Protein AF-A0A2V6XBT1-F1 (afdb_monomer_lite)

Foldseek 3Di:
DDPDDDDDDLLAVLPDADDDPVRPRGAPLRRLCPDDDVSNVVSVVLVPDDPVVVVVVRVVSNVSRPAQQQRPVDPQGRDDCPDDCPPPPDRRDRPCCVVVPDPPDDD

Sequence (107 aa):
MRTQFLTTPLWGVGSTGPYGHDGRSINLTEVILRHGGDAQDERDKFARLEDPYQGAVLDFLNTLILFPPDDTASNLNPGDRKTIGFPQFGHGSIKLTVLFNDPSDPE

Structure (mmCIF, N/CA/C/O backbone):
data_AF-A0A2V6XBT1-F1
#
_entry.id   AF-A0A2V6XBT1-F1
#
loop_
_atom_site.group_PDB
_atom_site.id
_atom_site.type_symbol
_atom_site.label_atom_id
_atom_site.label_alt_id
_atom_site.label_comp_id
_atom_site.label_asym_id
_atom_site.label_entity_id
_atom_site.label_seq_id
_atom_site.pdbx_PDB_ins_code
_atom_site.Cartn_x
_atom_site.Cartn_y
_atom_site.Cartn_z
_atom_site.occupancy
_atom_site.B_iso_or_equiv
_atom_site.auth_seq_id
_atom_site.auth_comp_id
_atom_site.auth_asym_id
_atom_site.auth_atom_id
_atom_site.pdbx_PDB_model_num
ATOM 1 N N . MET A 1 1 ? -0.861 25.580 9.942 1.00 61.00 1 MET A N 1
ATOM 2 C CA . MET A 1 1 ? -0.825 24.160 10.359 1.00 61.00 1 MET A CA 1
ATOM 3 C C . MET A 1 1 ? -1.960 23.431 9.669 1.00 61.00 1 MET A C 1
ATOM 5 O O . MET A 1 1 ? -3.053 23.979 9.613 1.00 61.00 1 MET A O 1
ATOM 9 N N . ARG A 1 2 ? -1.706 22.243 9.114 1.00 68.69 2 ARG A N 1
ATOM 10 C CA . ARG A 1 2 ? -2.763 21.396 8.550 1.00 68.69 2 ARG A CA 1
ATOM 11 C C . ARG A 1 2 ? -3.465 20.700 9.718 1.00 68.69 2 ARG A C 1
ATOM 13 O O . ARG A 1 2 ? -2.798 20.040 10.503 1.00 68.69 2 ARG A O 1
ATOM 20 N N . THR A 1 3 ? -4.767 20.907 9.873 1.00 80.44 3 THR A N 1
ATOM 21 C CA . THR A 1 3 ? -5.558 20.366 10.997 1.00 80.44 3 THR A CA 1
ATOM 22 C C . THR A 1 3 ? -6.236 19.039 10.667 1.00 80.44 3 THR A C 1
ATOM 24 O O . THR A 1 3 ? -6.806 18.408 11.549 1.00 80.44 3 THR A O 1
ATOM 27 N N . GLN A 1 4 ? -6.179 18.623 9.401 1.00 81.38 4 GLN A N 1
ATOM 28 C CA . GLN A 1 4 ? -6.796 17.406 8.893 1.00 81.38 4 GLN A CA 1
ATOM 29 C C . GLN A 1 4 ? -5.835 16.679 7.959 1.00 81.38 4 GLN A C 1
ATOM 31 O O . GLN A 1 4 ? -5.098 17.297 7.178 1.00 81.38 4 GLN A O 1
ATOM 36 N N . PHE A 1 5 ? -5.876 15.358 8.034 1.00 85.50 5 PHE A N 1
ATOM 37 C CA . PHE A 1 5 ? -5.175 14.472 7.125 1.00 85.50 5 PHE A CA 1
ATOM 38 C C . PHE A 1 5 ? -6.113 14.068 5.988 1.00 85.50 5 PHE A C 1
ATOM 40 O O . PHE A 1 5 ? -7.305 13.878 6.201 1.00 85.50 5 PHE A O 1
ATOM 47 N N . LEU A 1 6 ? -5.576 13.990 4.771 1.00 87.81 6 LEU A N 1
ATOM 48 C CA . LEU A 1 6 ? -6.303 13.474 3.614 1.00 87.81 6 LEU A CA 1
ATOM 49 C C . LEU A 1 6 ? -5.715 12.121 3.246 1.00 87.81 6 LEU A C 1
ATOM 51 O O . LEU A 1 6 ? -4.490 11.976 3.245 1.00 87.81 6 LEU A O 1
ATOM 55 N N . THR A 1 7 ? -6.572 11.185 2.857 1.00 87.94 7 THR A N 1
ATOM 56 C CA . THR A 1 7 ? -6.147 9.910 2.282 1.00 87.94 7 THR A CA 1
ATOM 57 C C . THR A 1 7 ? -5.337 10.169 1.017 1.00 87.94 7 THR A C 1
ATOM 59 O O . THR A 1 7 ? -5.833 10.758 0.054 1.00 87.94 7 THR A O 1
ATOM 62 N N . THR A 1 8 ? -4.068 9.766 1.024 1.00 89.44 8 THR A N 1
ATOM 63 C CA . THR A 1 8 ? -3.202 9.879 -0.151 1.00 89.44 8 THR A CA 1
ATOM 64 C C . THR A 1 8 ? -3.554 8.797 -1.168 1.00 89.44 8 THR A C 1
ATOM 66 O O . THR A 1 8 ? -3.958 7.699 -0.783 1.00 89.44 8 THR A O 1
ATOM 69 N N . PRO A 1 9 ? -3.392 9.067 -2.468 1.00 92.94 9 PRO A N 1
ATOM 70 C CA . PRO A 1 9 ? -3.712 8.082 -3.487 1.00 92.94 9 PRO A CA 1
ATOM 71 C C . PRO A 1 9 ? -2.657 6.952 -3.480 1.00 92.94 9 PRO A C 1
ATOM 73 O O . PRO A 1 9 ? -1.481 7.206 -3.230 1.00 92.94 9 PRO A O 1
ATOM 76 N N . LEU A 1 10 ? -3.069 5.703 -3.735 1.00 95.31 10 LEU A N 1
ATOM 77 C CA . LEU A 1 10 ? -2.220 4.514 -3.515 1.00 95.31 10 LEU A CA 1
ATOM 78 C C . LEU A 1 10 ? -1.398 4.047 -4.727 1.00 95.31 10 LEU A C 1
ATOM 80 O O . LEU A 1 10 ? -0.548 3.186 -4.565 1.00 95.31 10 LEU A O 1
ATOM 84 N N . TRP A 1 11 ? -1.601 4.610 -5.920 1.00 93.56 11 TRP A N 1
ATOM 85 C CA . TRP A 1 11 ? -0.962 4.215 -7.195 1.00 93.56 11 TRP A CA 1
ATOM 86 C C . TRP A 1 1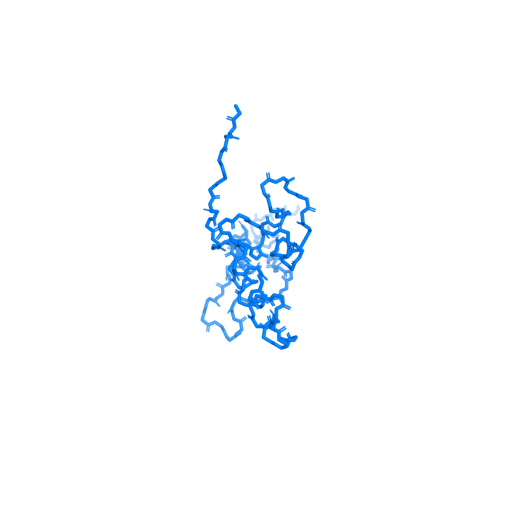1 ? 0.580 4.288 -7.241 1.00 93.56 11 TRP A C 1
ATOM 88 O O . TRP A 1 11 ? 1.165 3.928 -8.254 1.00 93.56 11 TRP A O 1
ATOM 98 N N . GLY A 1 12 ? 1.238 4.732 -6.169 1.00 92.94 12 GLY A N 1
ATOM 99 C CA . GLY A 1 12 ? 2.695 4.701 -6.014 1.00 92.94 12 GLY A CA 1
ATOM 100 C C . GLY A 1 12 ? 3.172 4.125 -4.680 1.00 92.94 12 GLY A C 1
ATOM 101 O O . GLY A 1 12 ? 4.367 4.168 -4.395 1.00 92.94 12 GLY A O 1
ATOM 102 N N . VAL A 1 13 ? 2.257 3.613 -3.851 1.00 95.56 13 VAL A N 1
ATOM 103 C CA . VAL A 1 13 ? 2.546 3.240 -2.463 1.00 95.56 13 VAL A CA 1
ATOM 104 C C . VAL A 1 13 ? 3.585 2.121 -2.357 1.00 95.56 13 VAL A C 1
ATOM 106 O O . VAL A 1 13 ? 4.304 2.082 -1.373 1.00 95.56 13 VAL A O 1
ATOM 109 N N . GLY A 1 14 ? 3.745 1.265 -3.367 1.00 93.94 14 GLY A N 1
ATOM 110 C CA . GLY A 1 14 ? 4.785 0.232 -3.373 1.00 93.94 14 GLY A CA 1
ATOM 111 C C . GLY A 1 14 ? 6.215 0.775 -3.519 1.00 93.94 14 GLY A C 1
ATOM 112 O O . GLY A 1 14 ? 7.170 0.048 -3.267 1.00 93.94 14 GLY A O 1
ATOM 113 N N . SER A 1 15 ? 6.391 2.043 -3.922 1.00 90.75 15 SER A N 1
ATOM 114 C CA . SER A 1 15 ? 7.703 2.625 -4.259 1.00 90.75 15 SER A CA 1
ATOM 115 C C . SER A 1 15 ? 8.016 3.964 -3.578 1.00 90.75 15 SER A C 1
ATOM 117 O O . SER A 1 15 ? 9.031 4.579 -3.892 1.00 90.75 15 SER A O 1
ATOM 119 N N . THR A 1 16 ? 7.157 4.458 -2.680 1.00 92.31 16 THR A N 1
ATOM 120 C CA . THR A 1 16 ? 7.269 5.821 -2.113 1.00 92.31 16 THR A CA 1
ATOM 121 C C . THR A 1 16 ? 7.425 5.853 -0.595 1.00 92.31 16 THR A C 1
ATOM 123 O O . THR A 1 16 ? 7.009 6.821 0.042 1.00 92.31 16 THR A O 1
ATOM 126 N N . GLY A 1 17 ? 7.987 4.805 0.008 1.00 92.06 17 GLY A N 1
ATOM 127 C CA . GLY A 1 17 ? 8.368 4.855 1.420 1.00 92.06 17 GLY A CA 1
ATOM 128 C C . GLY A 1 17 ? 9.357 6.004 1.709 1.00 92.06 17 GLY A C 1
ATOM 129 O O . GLY A 1 17 ? 10.075 6.438 0.804 1.00 92.06 17 GLY A O 1
ATOM 130 N N . PRO A 1 18 ? 9.442 6.493 2.959 1.00 95.69 18 PRO A N 1
ATOM 131 C CA . PRO A 1 18 ? 8.692 6.055 4.137 1.00 95.69 18 PRO A CA 1
ATOM 132 C C . PRO A 1 18 ? 7.244 6.578 4.170 1.00 95.69 18 PRO A C 1
ATOM 134 O O . PRO A 1 18 ? 6.892 7.553 3.512 1.00 95.69 18 PRO A O 1
ATOM 137 N N . TYR A 1 19 ? 6.396 5.917 4.959 1.00 95.75 19 TYR A N 1
ATOM 138 C CA . TYR A 1 19 ? 4.945 6.097 4.956 1.00 95.75 19 TYR A CA 1
ATOM 139 C C . TYR A 1 19 ? 4.406 6.840 6.183 1.00 95.75 19 TYR A C 1
ATOM 141 O O . TYR A 1 19 ? 5.056 6.960 7.227 1.00 95.75 19 TYR A O 1
ATOM 149 N N . GLY A 1 20 ? 3.143 7.257 6.063 1.00 93.12 20 GLY A N 1
ATOM 150 C CA . GLY A 1 20 ? 2.434 8.061 7.051 1.00 93.12 20 GLY A CA 1
ATOM 151 C C . GLY A 1 20 ? 2.692 9.550 6.843 1.00 93.12 20 GLY A C 1
ATOM 152 O O . GLY A 1 20 ? 3.694 9.955 6.259 1.00 93.12 20 GLY A O 1
ATOM 153 N N . HIS A 1 21 ? 1.789 10.395 7.335 1.00 90.62 21 HIS A N 1
ATOM 154 C CA . HIS A 1 21 ? 1.932 11.850 7.201 1.00 90.62 21 HIS A CA 1
ATOM 155 C C . HIS A 1 21 ? 3.160 12.420 7.928 1.00 90.62 21 HIS A C 1
ATOM 157 O O . HIS A 1 21 ? 3.556 13.551 7.661 1.00 90.62 21 HIS A O 1
ATOM 163 N N . ASP A 1 22 ? 3.740 11.643 8.844 1.00 92.31 22 ASP A N 1
ATOM 164 C CA . ASP A 1 22 ? 4.958 11.953 9.585 1.00 92.31 22 ASP A CA 1
ATOM 165 C C . ASP A 1 22 ? 6.216 11.268 9.019 1.00 92.31 22 ASP A C 1
ATOM 167 O O . ASP A 1 22 ? 7.307 11.509 9.532 1.00 92.31 22 ASP A O 1
ATOM 171 N N . GLY A 1 23 ? 6.076 10.416 7.995 1.00 94.12 23 GLY A N 1
ATOM 172 C CA . GLY A 1 23 ? 7.176 9.683 7.366 1.00 94.12 23 GLY A CA 1
ATOM 173 C C . GLY A 1 23 ? 7.906 8.709 8.294 1.00 94.12 23 GLY A C 1
ATOM 174 O O . GLY A 1 23 ? 9.069 8.401 8.049 1.00 94.12 23 GLY A O 1
ATOM 175 N N . ARG A 1 24 ? 7.281 8.257 9.389 1.00 95.56 24 ARG A N 1
ATOM 176 C CA . ARG A 1 24 ? 7.964 7.427 10.399 1.00 95.56 24 ARG A CA 1
ATOM 177 C C . ARG A 1 24 ? 7.859 5.922 10.168 1.00 95.56 24 ARG A C 1
ATOM 179 O O . ARG A 1 24 ? 8.599 5.193 10.811 1.00 95.56 24 ARG A O 1
ATOM 186 N N . SER A 1 25 ? 6.952 5.463 9.306 1.00 97.62 25 SER A N 1
ATOM 187 C CA . SER A 1 25 ? 6.786 4.024 9.060 1.00 97.62 25 SER A CA 1
ATOM 188 C C . SER A 1 25 ? 7.661 3.587 7.895 1.00 97.62 25 SER A C 1
ATOM 190 O O . SER A 1 25 ? 7.527 4.123 6.796 1.00 97.62 25 SER A O 1
ATOM 192 N N . ILE A 1 26 ? 8.534 2.606 8.102 1.00 96.38 26 ILE A N 1
ATOM 193 C CA . ILE A 1 26 ? 9.500 2.197 7.067 1.00 96.38 26 ILE A CA 1
ATOM 194 C C . ILE A 1 26 ? 8.933 1.158 6.092 1.00 96.38 26 ILE A C 1
ATOM 196 O O . ILE A 1 26 ? 9.518 0.915 5.041 1.00 96.38 26 ILE A O 1
ATOM 200 N N . ASN A 1 27 ? 7.796 0.543 6.427 1.00 96.38 27 ASN A N 1
ATOM 201 C CA . ASN A 1 27 ? 7.124 -0.456 5.599 1.00 96.38 27 ASN A CA 1
ATOM 202 C C . ASN A 1 27 ? 5.587 -0.337 5.675 1.00 96.38 27 ASN A C 1
ATOM 204 O O . ASN A 1 27 ? 5.038 0.360 6.535 1.00 96.38 27 ASN A O 1
ATOM 208 N N . LEU A 1 28 ? 4.902 -1.018 4.749 1.00 97.69 28 LEU A N 1
ATOM 209 C CA . LEU A 1 28 ? 3.442 -0.989 4.617 1.00 97.69 28 LEU A CA 1
ATOM 210 C C . LEU A 1 28 ? 2.729 -1.598 5.830 1.00 97.69 28 LEU A C 1
ATOM 212 O O . LEU A 1 28 ? 1.738 -1.048 6.298 1.00 97.69 28 LEU A O 1
ATOM 216 N N . THR A 1 29 ? 3.243 -2.696 6.382 1.00 98.25 29 THR A N 1
ATOM 217 C CA . THR A 1 29 ? 2.654 -3.339 7.565 1.00 98.25 29 THR A CA 1
ATOM 218 C C . THR A 1 29 ? 2.628 -2.384 8.753 1.00 98.25 29 THR A C 1
ATOM 220 O O . THR A 1 29 ? 1.592 -2.200 9.388 1.00 98.25 29 THR A O 1
ATOM 223 N N . GLU A 1 30 ? 3.754 -1.726 9.029 1.00 97.94 30 GLU A N 1
ATOM 224 C CA . GLU A 1 30 ? 3.877 -0.771 10.125 1.00 97.94 30 GLU A CA 1
ATOM 225 C C . GLU A 1 30 ? 2.917 0.405 9.941 1.00 97.94 30 GLU A C 1
ATOM 227 O O . GLU A 1 30 ? 2.209 0.766 10.884 1.00 97.94 30 GLU A O 1
ATOM 232 N N . VAL A 1 31 ? 2.845 0.981 8.733 1.00 97.38 31 VAL A N 1
ATOM 233 C CA . VAL A 1 31 ? 1.941 2.112 8.516 1.00 97.38 31 VAL A CA 1
ATOM 234 C C . VAL A 1 31 ? 0.492 1.677 8.670 1.00 97.38 31 VAL A C 1
ATOM 236 O O . VAL A 1 31 ? -0.238 2.359 9.382 1.00 97.38 31 VAL A O 1
ATOM 239 N N . ILE A 1 32 ? 0.081 0.537 8.100 1.00 97.50 32 ILE A N 1
ATOM 240 C CA . ILE A 1 32 ? -1.287 0.014 8.220 1.00 97.50 32 ILE A CA 1
ATOM 241 C C . ILE A 1 32 ? -1.654 -0.157 9.696 1.00 97.50 32 ILE A C 1
ATOM 243 O O . ILE A 1 32 ? -2.687 0.346 10.125 1.00 97.50 32 ILE A O 1
ATOM 247 N N . LEU A 1 33 ? -0.786 -0.775 10.501 1.00 97.81 33 LEU A N 1
ATOM 248 C CA . LEU A 1 33 ? -1.046 -1.012 11.925 1.00 97.81 33 LEU A CA 1
ATOM 249 C C . LEU A 1 33 ? -1.041 0.265 12.781 1.00 97.81 33 LEU A C 1
ATOM 251 O O . LEU A 1 33 ? -1.636 0.276 13.858 1.00 97.81 33 LEU A O 1
ATOM 255 N N . ARG A 1 34 ? -0.414 1.349 12.308 1.00 96.19 34 ARG A N 1
ATOM 256 C CA . ARG A 1 34 ? -0.431 2.669 12.961 1.00 96.19 34 ARG A CA 1
ATOM 257 C C . ARG A 1 34 ? -1.650 3.524 12.598 1.00 96.19 34 ARG A C 1
ATOM 259 O O . ARG A 1 34 ? -1.825 4.580 13.209 1.00 96.19 34 ARG A O 1
ATOM 266 N N . HIS A 1 35 ? -2.475 3.116 11.630 1.00 94.50 35 HIS A N 1
ATOM 267 C CA . HIS A 1 35 ? -3.681 3.864 11.272 1.00 94.50 35 HIS A CA 1
ATOM 268 C C . HIS A 1 35 ? -4.745 3.804 12.381 1.00 94.50 35 HIS A C 1
ATOM 270 O O . HIS A 1 35 ? -4.910 2.810 13.092 1.00 94.50 35 HIS A O 1
ATOM 276 N N . GLY A 1 36 ? -5.491 4.899 12.494 1.00 92.62 36 GLY A N 1
ATOM 277 C CA . GLY A 1 36 ? -6.627 5.063 13.394 1.00 92.62 36 GLY A CA 1
ATOM 278 C C . GLY A 1 36 ? -7.572 6.135 12.855 1.00 92.62 36 GLY A C 1
ATOM 279 O O . GLY A 1 36 ? -7.474 6.516 11.686 1.00 92.62 36 GLY A O 1
ATOM 280 N N . GLY A 1 37 ? -8.479 6.636 13.696 1.00 92.31 37 GLY A N 1
ATOM 281 C CA . GLY A 1 37 ? -9.525 7.562 13.246 1.00 92.31 37 GLY A CA 1
ATOM 282 C C . GLY A 1 37 ? -10.412 6.892 12.197 1.00 92.31 37 GLY A C 1
ATOM 283 O O . GLY A 1 37 ? -10.865 5.771 12.414 1.00 92.31 37 GLY A O 1
ATOM 284 N N . ASP A 1 38 ? -10.589 7.535 11.046 1.00 91.94 38 ASP A N 1
ATOM 285 C CA . ASP A 1 38 ? -11.445 7.033 9.962 1.00 91.94 38 ASP A CA 1
ATOM 286 C C . ASP A 1 38 ? -10.970 5.696 9.359 1.00 91.94 38 ASP A C 1
ATOM 288 O O . ASP A 1 38 ? -11.764 4.999 8.742 1.00 91.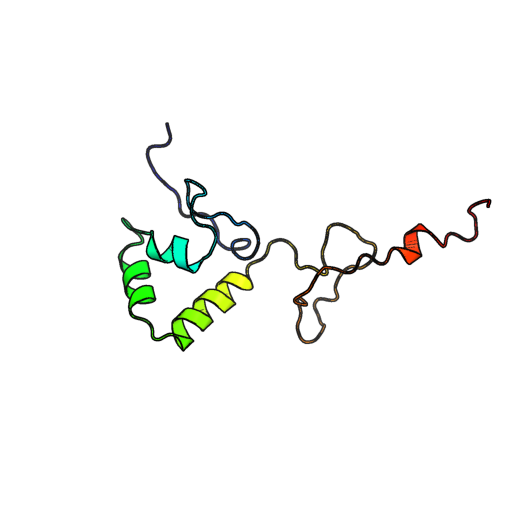94 38 ASP A O 1
ATOM 292 N N . ALA A 1 39 ? -9.697 5.317 9.543 1.00 93.50 39 ALA A N 1
ATOM 293 C CA . ALA A 1 39 ? -9.122 4.067 9.028 1.00 93.50 39 ALA A CA 1
ATOM 294 C C . ALA A 1 39 ? -9.017 2.948 10.087 1.00 93.50 39 ALA A C 1
ATOM 296 O O . ALA A 1 39 ? -8.376 1.919 9.854 1.00 93.50 39 ALA A O 1
ATOM 297 N N . GLN A 1 40 ? -9.589 3.156 11.277 1.00 96.44 40 GLN A N 1
ATOM 298 C CA . GLN A 1 40 ? -9.502 2.219 12.400 1.00 96.44 40 GLN A CA 1
ATOM 299 C C . GLN A 1 40 ? -10.114 0.848 12.059 1.00 96.44 40 GLN A C 1
ATOM 301 O O . GLN A 1 40 ? -9.504 -0.181 12.350 1.00 96.44 40 GLN A O 1
ATOM 306 N N . ASP A 1 41 ? -11.270 0.826 11.392 1.00 98.06 41 ASP A N 1
ATOM 307 C CA . ASP A 1 41 ? -11.965 -0.413 11.034 1.00 98.06 41 ASP A CA 1
ATOM 308 C C . ASP A 1 41 ? -11.157 -1.258 10.040 1.00 98.06 41 ASP A C 1
ATOM 310 O O . ASP A 1 41 ? -11.054 -2.477 10.191 1.00 98.06 41 ASP A O 1
ATOM 314 N N . GLU A 1 42 ? -10.555 -0.631 9.029 1.00 97.31 42 GLU A N 1
ATOM 315 C CA . GLU A 1 42 ? -9.699 -1.285 8.034 1.00 97.31 42 GLU A CA 1
ATOM 316 C C . GLU A 1 42 ? -8.416 -1.813 8.672 1.00 97.31 42 GLU A C 1
ATOM 318 O O . GLU A 1 42 ? -8.023 -2.952 8.401 1.00 97.31 42 GLU A O 1
ATOM 323 N N . ARG A 1 43 ? -7.804 -1.034 9.573 1.00 97.88 43 ARG A N 1
ATOM 324 C CA . ARG A 1 43 ? -6.640 -1.474 10.348 1.00 97.88 43 ARG A CA 1
ATOM 325 C C . ARG A 1 43 ? -6.965 -2.716 11.173 1.00 97.88 43 ARG A C 1
ATOM 327 O O . ARG A 1 43 ? -6.197 -3.676 11.163 1.00 97.88 43 ARG A O 1
ATOM 334 N N . ASP A 1 44 ? -8.102 -2.723 11.865 1.00 98.69 44 ASP A N 1
ATOM 335 C CA . ASP A 1 44 ? -8.507 -3.850 12.707 1.00 98.69 44 ASP A CA 1
ATOM 336 C C . ASP A 1 44 ? -8.898 -5.081 11.878 1.00 98.69 44 ASP A C 1
ATOM 338 O O . ASP A 1 44 ? -8.646 -6.211 12.295 1.00 98.69 44 ASP A O 1
ATOM 342 N N . LYS A 1 45 ? -9.495 -4.896 10.691 1.00 98.62 45 LYS A N 1
ATOM 343 C CA . LYS A 1 45 ? -9.730 -5.991 9.734 1.00 98.62 45 LYS A CA 1
ATOM 344 C C . LYS A 1 45 ? -8.407 -6.599 9.275 1.00 98.62 45 LYS A C 1
ATOM 346 O O . LYS A 1 45 ? -8.278 -7.815 9.340 1.00 98.62 45 LYS A O 1
ATOM 351 N N . PHE A 1 46 ? -7.431 -5.777 8.881 1.00 98.62 46 PHE A N 1
ATOM 352 C CA . PHE A 1 46 ? -6.106 -6.249 8.474 1.00 98.62 46 PHE A CA 1
ATOM 353 C C . PHE A 1 46 ? -5.413 -7.027 9.599 1.00 98.62 46 PHE A C 1
ATOM 355 O O . PHE A 1 46 ? -4.970 -8.148 9.377 1.00 98.62 46 PHE A O 1
ATOM 362 N N . ALA A 1 47 ? -5.406 -6.493 10.824 1.00 98.50 47 ALA A N 1
ATOM 363 C CA . ALA A 1 47 ? -4.788 -7.148 11.979 1.00 98.50 47 ALA A CA 1
ATOM 364 C C . ALA A 1 47 ? -5.432 -8.499 12.353 1.00 98.50 47 ALA 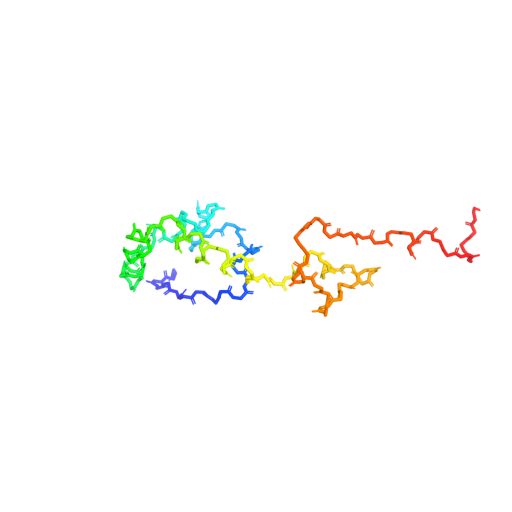A C 1
ATOM 366 O O . ALA A 1 47 ? -4.795 -9.313 13.016 1.00 98.50 47 ALA A O 1
ATOM 367 N N . ARG A 1 48 ? -6.689 -8.738 11.951 1.00 98.56 48 ARG A N 1
ATOM 368 C CA . ARG A 1 48 ? -7.414 -10.004 12.167 1.00 98.56 48 ARG A CA 1
ATOM 369 C C . ARG A 1 48 ? -7.261 -11.013 11.027 1.00 98.56 48 ARG A C 1
ATOM 371 O O . A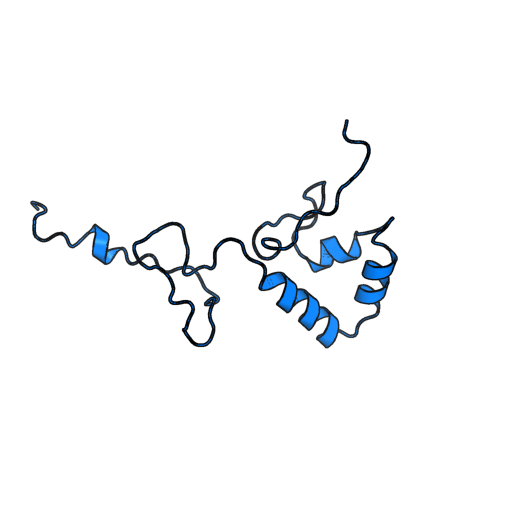RG A 1 48 ? -7.716 -12.143 11.183 1.00 98.56 48 ARG A O 1
ATOM 378 N N . LEU A 1 49 ? -6.687 -10.622 9.891 1.00 98.50 49 LEU A N 1
ATOM 379 C CA . LEU A 1 49 ? -6.406 -11.552 8.801 1.00 98.50 49 LEU A CA 1
ATOM 380 C C . LEU A 1 49 ? -5.337 -12.557 9.231 1.00 98.50 49 LEU A C 1
ATOM 382 O O . LEU A 1 49 ? -4.374 -12.188 9.901 1.00 98.50 49 LEU A O 1
ATOM 386 N N . GLU A 1 50 ? -5.486 -13.802 8.787 1.00 98.31 50 GLU A N 1
ATOM 387 C CA . GLU A 1 50 ? -4.400 -14.780 8.847 1.00 98.31 50 GLU A CA 1
ATOM 388 C C . GLU A 1 50 ? -3.254 -14.339 7.920 1.00 98.31 50 GLU A C 1
ATOM 390 O O . GLU A 1 50 ? -3.484 -13.687 6.895 1.00 98.31 50 GLU A O 1
ATOM 395 N N . ASP A 1 51 ? -2.029 -14.745 8.251 1.00 97.31 51 ASP A N 1
ATOM 396 C CA . ASP A 1 51 ? -0.796 -14.408 7.529 1.00 97.31 51 ASP A CA 1
ATOM 397 C C . ASP A 1 51 ? -0.888 -14.475 5.990 1.00 97.31 51 ASP A C 1
ATOM 399 O O . ASP A 1 51 ? -0.467 -13.508 5.346 1.00 97.31 51 ASP A O 1
ATOM 403 N N . PRO A 1 52 ? -1.457 -15.522 5.346 1.00 98.00 52 PRO A N 1
ATOM 404 C CA . PRO A 1 52 ? -1.542 -15.555 3.883 1.00 98.00 52 PRO A CA 1
ATOM 405 C C . PRO A 1 52 ? -2.398 -14.420 3.305 1.00 98.00 52 PRO A C 1
ATOM 407 O O . PRO A 1 52 ? -2.098 -13.904 2.229 1.00 98.00 52 PRO A O 1
ATOM 410 N N . TYR A 1 53 ? -3.443 -13.995 4.014 1.00 98.31 53 TYR A N 1
ATOM 411 C CA . TYR A 1 53 ? -4.310 -12.912 3.558 1.00 98.31 53 TYR A CA 1
ATOM 412 C C . TYR A 1 53 ? -3.704 -11.536 3.834 1.00 98.31 53 TYR A C 1
ATOM 414 O O . TYR A 1 53 ? -3.879 -10.631 3.019 1.00 98.31 53 TYR A O 1
ATOM 422 N N . GLN A 1 54 ? -2.954 -11.372 4.931 1.00 98.44 54 GLN A N 1
ATOM 423 C CA . GLN A 1 54 ? -2.139 -10.168 5.121 1.00 98.44 54 GLN A CA 1
ATOM 424 C C . GLN A 1 54 ? -1.106 -10.041 3.999 1.00 98.44 54 GLN A C 1
ATOM 426 O O . GLN A 1 54 ? -1.002 -8.980 3.385 1.00 98.44 54 GLN A O 1
ATOM 431 N N . GLY A 1 55 ? -0.409 -11.139 3.685 1.00 98.19 55 GLY A N 1
ATOM 432 C CA . GLY A 1 55 ? 0.544 -11.219 2.578 1.00 98.19 55 GLY A CA 1
ATOM 433 C C . GLY A 1 55 ? -0.079 -10.797 1.250 1.00 98.19 55 GLY A C 1
ATOM 434 O O . GLY A 1 55 ? 0.439 -9.898 0.602 1.00 98.19 55 GLY A O 1
ATOM 435 N N . ALA A 1 56 ? -1.253 -11.331 0.903 1.00 98.25 56 ALA A N 1
ATOM 436 C CA . ALA A 1 56 ? -1.943 -10.976 -0.338 1.00 98.25 56 ALA A CA 1
ATOM 437 C C . ALA A 1 56 ? -2.273 -9.472 -0.454 1.00 98.25 56 ALA A C 1
ATOM 439 O O . ALA A 1 56 ? -2.166 -8.894 -1.537 1.00 98.25 56 ALA A O 1
ATOM 440 N N . VAL A 1 57 ? -2.657 -8.818 0.649 1.00 98.12 57 VAL A N 1
ATOM 441 C CA . VAL A 1 57 ? -2.889 -7.362 0.668 1.00 98.12 57 VAL A CA 1
ATOM 442 C C . VAL A 1 57 ? -1.583 -6.604 0.445 1.00 98.12 57 VAL A C 1
ATOM 444 O O . VAL A 1 57 ? -1.545 -5.670 -0.355 1.00 98.12 57 VAL A O 1
ATOM 447 N N . LEU A 1 58 ? -0.513 -6.997 1.137 1.00 98.00 58 LEU A N 1
ATOM 448 C CA . LEU A 1 58 ? 0.795 -6.360 1.003 1.00 98.00 58 LEU A CA 1
ATOM 449 C C . LEU A 1 58 ? 1.358 -6.539 -0.411 1.00 98.00 58 LEU A C 1
ATOM 451 O O . LEU A 1 58 ? 1.827 -5.568 -0.998 1.00 98.00 58 LEU A O 1
ATOM 455 N N . ASP A 1 59 ? 1.243 -7.735 -0.984 1.00 96.12 59 ASP A N 1
ATOM 456 C CA . ASP A 1 59 ? 1.662 -8.041 -2.351 1.00 96.12 59 ASP A CA 1
ATOM 457 C C . ASP A 1 59 ? 0.910 -7.179 -3.359 1.00 96.12 59 ASP A C 1
ATOM 459 O O . ASP A 1 59 ? 1.533 -6.551 -4.214 1.00 96.12 59 ASP A O 1
ATOM 463 N N . PHE A 1 60 ? -0.413 -7.062 -3.214 1.00 96.12 60 PHE A N 1
ATOM 464 C CA . PHE A 1 60 ? -1.211 -6.170 -4.047 1.00 96.12 60 PHE A CA 1
ATOM 465 C C . PHE A 1 60 ? -0.735 -4.714 -3.946 1.00 96.12 60 PHE A C 1
ATOM 467 O O . PHE A 1 60 ? -0.502 -4.078 -4.973 1.00 96.12 60 PHE A O 1
ATOM 474 N N . LEU A 1 61 ? -0.537 -4.184 -2.735 1.00 96.50 61 LEU A N 1
ATOM 475 C CA . LEU A 1 61 ? -0.053 -2.812 -2.537 1.00 96.50 61 LEU A CA 1
ATOM 476 C C . LEU A 1 61 ? 1.352 -2.601 -3.125 1.00 96.50 61 LEU A C 1
ATOM 478 O O . LEU A 1 61 ? 1.616 -1.548 -3.703 1.00 96.50 61 LEU A O 1
ATOM 482 N N . ASN A 1 62 ? 2.225 -3.609 -3.049 1.00 93.06 62 ASN A N 1
ATOM 483 C CA . ASN A 1 62 ? 3.558 -3.585 -3.653 1.00 93.06 62 ASN A CA 1
ATOM 484 C C . ASN A 1 62 ? 3.526 -3.566 -5.190 1.00 93.06 62 ASN A C 1
ATOM 486 O O . ASN A 1 62 ? 4.511 -3.162 -5.803 1.00 93.06 62 ASN A O 1
ATOM 490 N N . THR A 1 63 ? 2.409 -3.933 -5.830 1.00 90.81 63 THR A N 1
ATOM 491 C CA . THR A 1 63 ? 2.242 -3.758 -7.287 1.00 90.81 63 THR A CA 1
ATOM 492 C C . THR A 1 63 ? 1.944 -2.312 -7.697 1.00 90.81 63 THR A C 1
ATOM 494 O O . THR A 1 63 ? 2.096 -1.959 -8.866 1.00 90.81 63 THR A O 1
ATOM 497 N N . LEU A 1 64 ? 1.531 -1.453 -6.757 1.00 93.00 64 LEU A N 1
ATOM 498 C CA . LEU A 1 64 ? 1.154 -0.066 -7.026 1.00 93.00 64 LEU A CA 1
ATOM 499 C C . LEU A 1 64 ? 2.390 0.843 -6.989 1.00 93.00 64 LEU A C 1
ATOM 501 O O . LEU A 1 64 ? 2.622 1.558 -6.014 1.00 93.00 64 LEU A O 1
ATOM 505 N N . ILE A 1 65 ? 3.202 0.791 -8.042 1.00 88.94 65 ILE A N 1
ATOM 506 C CA . ILE A 1 65 ? 4.456 1.548 -8.178 1.00 88.94 65 ILE A CA 1
ATOM 507 C C . ILE A 1 65 ? 4.357 2.616 -9.270 1.00 88.94 65 ILE A C 1
ATOM 509 O O . ILE A 1 65 ? 3.668 2.432 -10.271 1.00 88.94 65 ILE A O 1
ATOM 513 N N . LEU A 1 66 ? 5.076 3.730 -9.095 1.00 85.00 66 LEU A N 1
ATOM 514 C CA . LEU A 1 66 ? 5.068 4.833 -10.071 1.00 85.00 66 LEU A CA 1
ATOM 515 C C . LEU A 1 66 ? 5.854 4.495 -11.341 1.00 85.00 66 LEU A C 1
ATOM 517 O O . LEU A 1 66 ? 5.408 4.794 -12.447 1.00 85.00 66 LEU A O 1
ATOM 521 N N . PHE A 1 67 ? 7.023 3.880 -11.164 1.00 77.81 67 PHE A N 1
ATOM 522 C CA . PHE A 1 67 ? 7.910 3.461 -12.241 1.00 77.81 67 PHE A CA 1
ATOM 523 C C . PHE A 1 67 ? 8.397 2.049 -11.929 1.00 77.81 67 PHE A C 1
ATOM 525 O O . PHE A 1 67 ? 9.079 1.864 -10.915 1.00 77.81 67 PHE A O 1
ATOM 532 N N . PRO A 1 68 ? 8.044 1.041 -12.740 1.00 72.75 68 PRO A N 1
ATOM 533 C CA . PRO A 1 68 ? 8.650 -0.269 -12.594 1.00 72.75 68 PRO A CA 1
ATOM 534 C C . PRO A 1 68 ? 10.163 -0.217 -12.825 1.00 72.75 68 PRO A C 1
ATOM 536 O O . PRO A 1 68 ? 10.642 0.698 -13.496 1.00 72.75 68 PRO A O 1
ATOM 539 N N . PRO A 1 69 ? 10.935 -1.181 -12.290 1.00 68.00 69 PRO A N 1
ATOM 540 C CA . PRO A 1 69 ? 12.386 -1.204 -12.469 1.00 68.00 69 PRO A CA 1
ATOM 541 C C . PRO A 1 69 ? 12.820 -1.140 -13.939 1.00 68.00 69 PRO A C 1
ATOM 543 O O . PRO A 1 69 ? 13.801 -0.476 -14.273 1.00 68.00 69 PRO A O 1
ATOM 546 N N . ASP A 1 70 ? 12.047 -1.752 -14.832 1.00 67.88 70 ASP A N 1
ATOM 547 C CA . ASP A 1 70 ? 12.312 -1.719 -16.273 1.00 67.88 70 ASP A CA 1
ATOM 548 C C . ASP A 1 70 ? 11.873 -0.403 -16.950 1.00 67.88 70 ASP A C 1
ATOM 550 O O . ASP A 1 70 ? 12.283 -0.129 -18.069 1.00 67.88 70 ASP A O 1
ATOM 554 N N . ASP A 1 71 ? 11.088 0.444 -16.275 1.00 64.31 71 ASP A N 1
ATOM 555 C CA . ASP A 1 71 ? 10.732 1.802 -16.730 1.00 64.31 71 ASP A CA 1
ATOM 556 C C . ASP A 1 71 ? 11.554 2.868 -15.971 1.00 64.31 71 ASP A C 1
ATOM 558 O O . ASP A 1 71 ? 11.126 4.020 -15.835 1.00 64.31 71 ASP A O 1
ATOM 562 N N . THR A 1 72 ? 12.738 2.516 -15.442 1.00 63.34 72 THR A N 1
ATOM 563 C CA . THR A 1 72 ? 13.654 3.522 -14.873 1.00 63.34 72 THR A CA 1
ATOM 564 C C . THR A 1 72 ? 13.928 4.621 -15.903 1.00 63.34 72 THR A C 1
ATOM 566 O O . THR A 1 72 ? 13.907 4.378 -17.104 1.00 63.34 72 THR A O 1
ATOM 569 N N . ALA A 1 73 ? 14.174 5.853 -15.441 1.00 56.28 73 ALA A N 1
ATOM 570 C CA . ALA A 1 73 ? 14.207 7.090 -16.243 1.00 56.28 73 ALA A CA 1
ATOM 571 C C . ALA A 1 73 ? 15.188 7.118 -17.443 1.00 56.28 73 ALA A C 1
ATOM 573 O O . ALA A 1 73 ? 15.301 8.128 -18.137 1.00 56.28 73 ALA A O 1
ATOM 574 N N . SER A 1 74 ? 15.911 6.028 -17.688 1.00 62.62 74 SER A N 1
ATOM 575 C CA . SER A 1 74 ? 16.723 5.798 -18.867 1.00 62.62 74 SER A CA 1
ATOM 576 C C . SER A 1 74 ? 15.875 5.178 -19.986 1.00 62.62 74 SER A C 1
ATOM 578 O O . SER A 1 74 ? 15.466 4.024 -19.919 1.00 62.62 74 SER A O 1
ATOM 580 N N . ASN A 1 75 ? 15.688 5.904 -21.087 1.00 61.69 75 ASN A N 1
ATOM 581 C CA . ASN A 1 75 ? 15.083 5.384 -22.324 1.00 61.69 75 ASN A CA 1
ATOM 582 C C . ASN A 1 75 ? 15.940 4.315 -23.037 1.00 61.69 75 ASN A C 1
ATOM 584 O O . ASN A 1 75 ? 15.631 3.921 -24.160 1.00 61.69 75 ASN A O 1
ATOM 588 N N . LEU A 1 76 ? 17.039 3.881 -22.422 1.00 67.69 76 LEU A N 1
ATOM 589 C CA . LEU A 1 76 ? 18.015 2.969 -23.009 1.00 67.69 76 LEU A CA 1
ATOM 590 C C . LEU A 1 76 ? 17.605 1.501 -22.861 1.00 67.69 76 LEU A C 1
ATOM 592 O O . LEU A 1 76 ? 18.194 0.634 -23.507 1.00 67.69 76 LEU A O 1
ATOM 596 N N . ASN A 1 77 ? 16.599 1.222 -22.029 1.00 69.25 77 ASN A N 1
ATOM 597 C CA . ASN A 1 77 ? 16.003 -0.099 -21.891 1.00 69.25 77 ASN A CA 1
ATOM 598 C C . ASN A 1 77 ? 14.547 -0.006 -21.395 1.00 69.25 77 ASN A C 1
ATOM 600 O O . ASN A 1 77 ? 14.291 -0.362 -20.251 1.00 69.25 77 ASN A O 1
ATOM 604 N N . PRO A 1 78 ? 13.602 0.518 -22.202 1.00 69.88 78 PRO A N 1
ATOM 605 C CA . PRO A 1 78 ? 12.204 0.570 -21.792 1.00 69.88 78 PRO A CA 1
ATOM 606 C C . PRO A 1 78 ? 11.660 -0.857 -21.651 1.00 69.88 78 PRO A C 1
ATOM 608 O O . PRO A 1 78 ? 11.741 -1.647 -22.595 1.00 69.88 78 PRO A O 1
ATOM 611 N N . GLY A 1 79 ? 11.114 -1.188 -20.483 1.00 70.94 79 GLY A N 1
ATOM 612 C CA . GLY A 1 79 ? 10.493 -2.482 -20.226 1.00 70.94 79 GLY A CA 1
ATOM 613 C C . GLY A 1 79 ? 9.349 -2.792 -21.195 1.00 70.94 79 GLY A C 1
ATOM 614 O O . GLY A 1 79 ? 8.564 -1.918 -21.569 1.00 70.94 79 GLY A O 1
ATOM 615 N N . ASP A 1 80 ? 9.214 -4.061 -21.595 1.00 77.31 80 ASP A N 1
ATOM 616 C CA . ASP A 1 80 ? 8.053 -4.514 -22.367 1.00 77.31 80 ASP A CA 1
ATOM 617 C C . ASP A 1 80 ? 6.927 -4.973 -21.427 1.00 77.31 80 ASP A C 1
ATOM 619 O O . ASP A 1 80 ? 6.993 -6.020 -20.774 1.00 77.31 80 ASP A O 1
ATOM 623 N N . ARG A 1 81 ? 5.846 -4.184 -21.422 1.00 76.44 81 ARG A N 1
ATOM 624 C CA . ARG A 1 81 ? 4.634 -4.382 -20.609 1.00 76.44 81 ARG A CA 1
ATOM 625 C C . ARG A 1 81 ? 3.867 -5.665 -20.919 1.00 76.44 81 ARG A C 1
ATOM 627 O O . ARG A 1 81 ? 2.966 -6.028 -20.169 1.00 76.44 81 ARG A O 1
ATOM 634 N N . LYS A 1 82 ? 4.163 -6.321 -22.042 1.00 82.75 82 LYS A N 1
ATOM 635 C CA . LYS A 1 82 ? 3.516 -7.573 -22.459 1.00 82.75 82 LYS A CA 1
ATOM 636 C C . LYS A 1 82 ? 4.282 -8.816 -22.014 1.00 82.75 82 LYS A C 1
ATOM 638 O O . LYS A 1 82 ? 3.815 -9.927 -22.260 1.00 82.75 82 LYS A O 1
ATOM 643 N N . THR A 1 83 ? 5.447 -8.651 -21.395 1.00 79.50 83 THR A N 1
ATOM 644 C CA . THR A 1 83 ? 6.255 -9.779 -20.933 1.00 79.50 83 THR A CA 1
ATOM 645 C C . THR A 1 83 ? 5.589 -10.492 -19.761 1.00 79.50 83 THR A C 1
ATOM 647 O O . THR A 1 83 ? 4.913 -9.892 -18.923 1.00 79.50 83 THR A O 1
ATOM 650 N N . ILE A 1 84 ? 5.772 -11.812 -19.703 1.00 77.62 84 ILE A N 1
ATOM 651 C CA . ILE A 1 84 ? 5.340 -12.604 -18.552 1.00 77.62 84 ILE A CA 1
ATOM 652 C C . ILE A 1 84 ? 6.131 -12.126 -17.333 1.00 77.62 84 ILE A C 1
ATOM 654 O O . ILE A 1 84 ? 7.357 -12.049 -17.383 1.00 77.62 84 ILE A O 1
ATOM 658 N N . GLY A 1 85 ? 5.423 -11.820 -16.245 1.00 72.38 85 GLY A N 1
ATOM 659 C CA . GLY A 1 85 ? 6.041 -11.304 -15.025 1.00 72.38 85 GLY A CA 1
ATOM 660 C C . GLY A 1 85 ? 6.355 -9.809 -15.061 1.00 72.38 85 GLY A C 1
ATOM 661 O O . GLY A 1 85 ? 7.167 -9.371 -14.259 1.00 72.38 85 GLY A O 1
ATOM 662 N N . PHE A 1 86 ? 5.739 -9.031 -15.963 1.00 71.00 86 PHE A N 1
ATOM 663 C CA . PHE A 1 86 ? 5.771 -7.569 -15.889 1.00 71.00 86 PHE A CA 1
ATOM 664 C C . PHE A 1 86 ? 4.928 -7.046 -14.702 1.00 71.00 86 PHE A C 1
ATOM 666 O O . PHE A 1 86 ? 3.790 -7.496 -14.531 1.00 71.00 86 PHE A O 1
ATOM 673 N N . PRO A 1 87 ? 5.418 -6.052 -13.936 1.00 69.94 87 PRO A N 1
ATOM 674 C CA . PRO A 1 87 ? 6.767 -5.485 -14.015 1.00 69.94 87 PRO A CA 1
ATOM 675 C C . PRO A 1 87 ? 7.818 -6.441 -13.449 1.00 69.94 87 PRO A C 1
ATOM 677 O O . PRO A 1 87 ? 7.551 -7.109 -12.449 1.00 69.94 87 PRO A O 1
ATOM 680 N N . GLN A 1 88 ? 9.011 -6.505 -14.054 1.00 67.25 88 GLN A N 1
ATOM 681 C CA . GLN A 1 88 ? 10.026 -7.410 -13.526 1.00 67.25 88 GLN A CA 1
ATOM 682 C C . GLN A 1 88 ? 10.532 -6.902 -12.176 1.00 67.25 88 GLN A C 1
ATOM 684 O O . GLN A 1 88 ? 10.902 -5.739 -12.008 1.00 67.25 88 GLN A O 1
ATOM 689 N N . PHE A 1 89 ? 10.533 -7.794 -11.188 1.00 62.12 89 PHE A N 1
ATOM 690 C CA . PHE A 1 89 ? 11.089 -7.520 -9.871 1.00 62.12 89 PHE A CA 1
ATOM 691 C C . PHE A 1 89 ? 12.618 -7.643 -9.945 1.00 62.12 89 PHE A C 1
ATOM 693 O O . PHE A 1 89 ? 13.151 -8.735 -10.136 1.00 62.12 89 PHE A O 1
ATOM 700 N N . GLY A 1 90 ? 13.336 -6.525 -9.812 1.00 63.47 90 GLY A N 1
ATOM 701 C CA . GLY A 1 90 ? 14.800 -6.492 -9.873 1.00 63.47 90 GLY A CA 1
ATOM 702 C C . GLY A 1 90 ? 15.368 -5.072 -9.882 1.00 63.47 90 GLY A C 1
ATOM 703 O O . GLY A 1 90 ? 14.625 -4.097 -9.825 1.00 63.47 90 GLY A O 1
ATOM 704 N N . HIS A 1 91 ? 16.695 -4.942 -9.949 1.00 57.56 91 HIS A N 1
ATOM 705 C CA . HIS A 1 91 ? 17.327 -3.660 -10.264 1.00 57.56 91 HIS A CA 1
ATOM 706 C C . HIS A 1 91 ? 17.187 -3.441 -11.771 1.00 57.56 91 HIS A C 1
ATOM 708 O O . HIS A 1 91 ? 17.696 -4.254 -12.543 1.00 57.56 91 HIS A O 1
ATOM 714 N N . GLY A 1 92 ? 16.492 -2.378 -12.182 1.00 59.81 92 GLY A N 1
ATOM 715 C CA . GLY A 1 92 ? 16.385 -2.001 -13.590 1.00 59.81 92 GLY A CA 1
ATOM 716 C C . GLY A 1 92 ? 17.749 -2.057 -14.271 1.00 59.81 92 GLY A C 1
ATOM 717 O O . GLY A 1 92 ? 18.731 -1.523 -13.750 1.00 59.81 92 GLY A O 1
ATOM 718 N N . SER A 1 93 ? 17.841 -2.745 -15.406 1.00 62.31 93 SER A N 1
ATOM 719 C CA . SER A 1 93 ? 19.101 -2.834 -16.142 1.00 62.31 93 SER A CA 1
ATOM 720 C C . SER A 1 93 ? 19.204 -1.656 -17.104 1.00 62.31 93 SER A C 1
ATOM 722 O O . SER A 1 93 ? 18.455 -1.554 -18.073 1.00 62.31 93 SER A O 1
ATOM 724 N N . ILE A 1 94 ? 20.149 -0.749 -16.853 1.00 66.06 94 ILE A N 1
ATOM 725 C CA . ILE A 1 94 ? 20.490 0.288 -17.828 1.00 66.06 94 ILE A CA 1
ATOM 726 C C . ILE A 1 94 ? 21.383 -0.367 -18.878 1.00 66.06 94 ILE A C 1
ATOM 728 O O . ILE A 1 94 ? 22.481 -0.835 -18.567 1.00 66.06 94 ILE A O 1
ATOM 732 N N . LYS A 1 95 ? 20.934 -0.396 -20.134 1.00 70.94 95 LYS A N 1
ATOM 733 C CA . LYS A 1 95 ? 21.717 -0.929 -21.254 1.00 70.94 95 LYS A CA 1
ATOM 734 C C . LYS A 1 95 ? 22.827 0.053 -21.646 1.00 70.94 95 LYS A C 1
ATOM 736 O O . LYS A 1 95 ? 22.785 0.647 -22.712 1.00 70.94 95 LYS A O 1
ATOM 741 N N . LEU A 1 96 ? 23.835 0.225 -20.788 1.00 71.12 96 LEU A N 1
ATOM 742 C CA . LEU A 1 96 ? 24.930 1.189 -20.975 1.00 71.12 96 LEU A CA 1
ATOM 743 C C . LEU A 1 96 ? 25.678 1.021 -22.306 1.00 71.12 96 LEU A C 1
ATOM 745 O O . LEU A 1 96 ? 26.224 1.988 -22.820 1.00 71.12 96 LEU A O 1
ATOM 749 N N . THR A 1 97 ? 25.665 -0.173 -22.904 1.00 68.75 97 THR A N 1
ATOM 750 C CA . THR A 1 97 ? 26.298 -0.422 -24.207 1.00 68.75 97 THR A CA 1
ATOM 751 C C . THR A 1 97 ? 25.780 0.481 -25.324 1.00 68.75 97 THR A C 1
ATOM 753 O O . THR A 1 97 ? 26.518 0.723 -26.269 1.00 68.75 97 THR A O 1
ATOM 756 N N . VAL A 1 98 ? 24.560 1.018 -25.232 1.00 69.44 98 VAL A N 1
ATOM 757 C CA . VAL A 1 98 ? 24.054 1.966 -26.240 1.00 69.44 98 VAL A CA 1
ATOM 758 C C . VAL A 1 98 ? 24.612 3.387 -26.074 1.00 69.44 98 VAL A C 1
ATOM 760 O O . VAL A 1 98 ? 24.495 4.171 -27.005 1.00 69.44 98 VAL A O 1
ATOM 763 N N . LEU A 1 99 ? 25.198 3.729 -24.916 1.00 67.88 99 LEU A N 1
ATOM 764 C CA . LEU A 1 99 ? 25.843 5.031 -24.675 1.00 67.88 99 LEU A CA 1
ATOM 765 C C . LEU A 1 99 ? 27.314 5.056 -25.095 1.00 67.88 99 LEU A C 1
ATOM 767 O O . LEU A 1 99 ? 27.833 6.127 -25.371 1.00 67.88 99 LEU A O 1
ATOM 771 N N . PHE A 1 100 ? 27.983 3.901 -25.104 1.00 70.75 100 PHE A N 1
ATOM 772 C CA . PHE A 1 100 ? 29.440 3.806 -25.278 1.00 70.75 100 PHE A CA 1
ATOM 773 C C . PHE A 1 100 ? 29.863 3.098 -26.569 1.00 70.75 100 PHE A C 1
ATOM 775 O O . PHE A 1 100 ? 31.033 2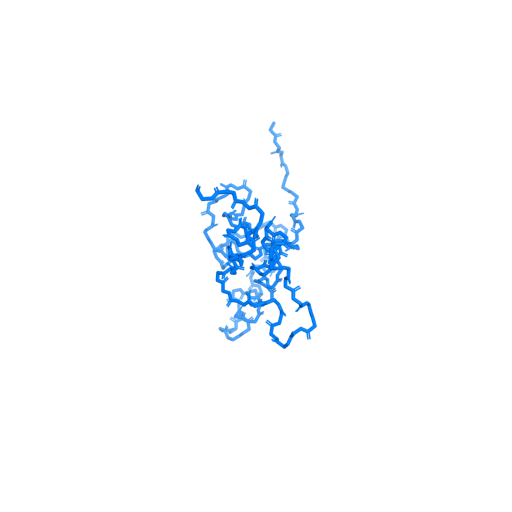.774 -26.731 1.00 70.75 100 PHE A O 1
ATOM 782 N N . ASN A 1 101 ? 28.918 2.796 -27.461 1.00 66.38 101 ASN A N 1
ATOM 783 C CA . ASN A 1 101 ? 29.189 2.100 -28.717 1.00 66.38 101 ASN A CA 1
ATOM 784 C C . ASN A 1 101 ? 28.676 2.917 -29.908 1.00 66.38 101 ASN A C 1
ATOM 786 O O . ASN A 1 101 ? 27.959 2.395 -30.764 1.00 66.38 101 ASN A O 1
ATOM 790 N N . ASP A 1 102 ? 28.994 4.214 -29.915 1.00 68.94 102 ASP A N 1
ATOM 791 C CA . ASP A 1 102 ? 28.828 5.060 -31.091 1.00 68.94 102 ASP A CA 1
ATOM 792 C C . ASP A 1 102 ? 30.051 4.858 -32.003 1.00 68.94 102 ASP A C 1
ATOM 794 O O . ASP A 1 102 ? 31.154 5.268 -31.647 1.00 68.94 102 ASP A O 1
ATOM 798 N N . PRO A 1 103 ? 29.897 4.221 -33.179 1.00 69.69 103 PRO A N 1
ATOM 799 C CA . PRO A 1 103 ? 31.009 3.987 -34.098 1.00 69.69 103 PRO A CA 1
ATOM 800 C C . PRO A 1 103 ? 31.578 5.277 -34.716 1.00 69.69 103 PRO A C 1
ATOM 802 O O . PRO A 1 103 ? 32.529 5.202 -35.492 1.00 69.69 103 PRO A O 1
ATOM 805 N N . SER A 1 104 ? 30.980 6.438 -34.434 1.00 72.06 104 SER A N 1
ATOM 806 C CA . SER A 1 104 ? 31.463 7.753 -34.854 1.00 72.06 104 SER A CA 1
ATOM 807 C C . SER A 1 104 ? 32.258 8.509 -33.784 1.00 72.06 104 SER A C 1
ATOM 809 O O . SER A 1 104 ? 32.792 9.577 -34.093 1.00 72.06 104 SER A O 1
ATOM 811 N N . ASP A 1 105 ? 32.378 7.968 -32.568 1.00 71.56 105 ASP A N 1
ATOM 812 C CA . ASP A 1 105 ? 33.155 8.589 -31.492 1.00 71.56 105 ASP A CA 1
ATOM 813 C C . ASP A 1 105 ? 34.666 8.401 -31.757 1.00 71.56 105 ASP A C 1
ATOM 815 O O . ASP A 1 105 ? 35.109 7.271 -31.994 1.00 71.56 105 ASP A O 1
ATOM 819 N N . PRO A 1 106 ? 35.480 9.474 -31.793 1.00 61.75 106 PRO A N 1
ATOM 820 C CA . PRO A 1 106 ? 36.925 9.343 -31.941 1.00 61.75 106 PRO A CA 1
ATOM 821 C C . PRO A 1 106 ? 37.552 8.811 -30.642 1.00 61.75 106 PRO A C 1
ATOM 823 O O . PRO A 1 106 ? 37.360 9.408 -29.584 1.00 61.75 106 PRO A O 1
ATOM 826 N N . GLU A 1 107 ? 38.312 7.711 -30.733 1.00 62.47 107 GLU A N 1
ATOM 827 C CA . GLU A 1 107 ? 39.170 7.211 -29.637 1.00 62.47 107 GLU A CA 1
ATOM 828 C C . GLU A 1 107 ? 40.249 8.221 -29.205 1.00 62.47 107 GLU A C 1
ATOM 830 O O . GLU A 1 107 ? 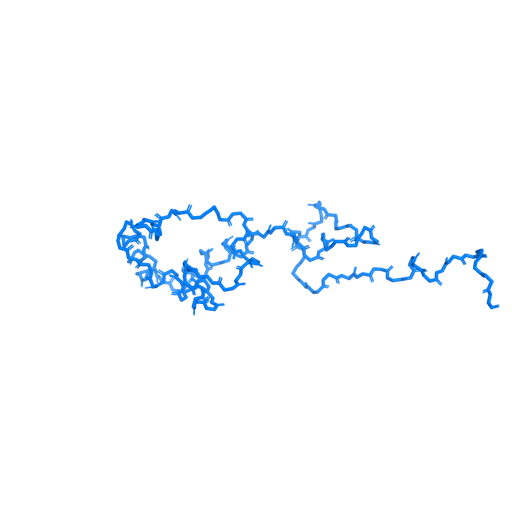40.826 8.911 -30.084 1.00 62.47 107 GLU A O 1
#

pLDDT: mean 84.02, std 13.74, range [56.28, 98.69]

Radius of gyration: 19.53 Å; chains: 1; bounding box: 51×40×48 Å

Secondary structure (DSSP, 8-state):
---S--PPP-TTTTTS-SBSTTS-BSSHHHHHHH--GGGHHHHHHHHHS-HHHHHHHHHHHHT--SS-GGGSS-TTS---TTSTTSSP-S-----GGGTS--TTS--